Protein AF-A0AAV6G2J2-F1 (afdb_monomer_lite)

Structure (mmCIF, N/CA/C/O backbone):
data_AF-A0AAV6G2J2-F1
#
_entry.id   AF-A0AAV6G2J2-F1
#
loop_
_atom_site.group_PDB
_atom_site.id
_atom_site.type_symbol
_atom_site.label_atom_id
_atom_site.label_alt_id
_atom_site.label_comp_id
_atom_site.label_asym_id
_atom_site.label_entity_id
_atom_site.label_seq_id
_atom_site.pdbx_PDB_ins_code
_atom_site.Cartn_x
_atom_site.Cartn_y
_atom_site.Cartn_z
_atom_site.occupancy
_atom_site.B_iso_or_equiv
_atom_site.auth_seq_id
_atom_site.auth_comp_id
_atom_site.auth_asym_id
_atom_site.auth_atom_id
_atom_site.pdbx_PDB_model_num
ATOM 1 N N . MET A 1 1 ? 18.870 -16.816 -17.692 1.00 31.44 1 MET A N 1
ATOM 2 C CA . MET A 1 1 ? 18.162 -15.528 -17.862 1.00 31.44 1 MET A CA 1
ATOM 3 C C . MET A 1 1 ? 18.149 -14.828 -16.515 1.00 31.44 1 MET A C 1
ATOM 5 O O . MET A 1 1 ? 17.575 -15.369 -15.583 1.00 31.44 1 MET A O 1
ATOM 9 N N . SER A 1 2 ? 18.861 -13.707 -16.387 1.00 28.70 2 SER A N 1
ATOM 10 C CA . SER A 1 2 ? 18.930 -12.935 -15.141 1.00 28.70 2 SER A CA 1
ATOM 11 C C . SER A 1 2 ? 17.656 -12.102 -14.990 1.00 28.70 2 SER A C 1
ATOM 13 O O . SER A 1 2 ? 17.349 -11.270 -15.845 1.00 28.70 2 SER A O 1
ATOM 15 N N . THR A 1 3 ? 16.871 -12.366 -13.950 1.00 34.03 3 THR A N 1
ATOM 16 C CA . THR A 1 3 ? 15.724 -11.535 -13.573 1.00 34.03 3 THR A CA 1
ATOM 17 C C . THR A 1 3 ? 16.235 -10.275 -12.876 1.00 34.03 3 THR A C 1
ATOM 19 O O . THR A 1 3 ? 16.973 -10.372 -11.901 1.00 34.03 3 THR A O 1
ATOM 22 N N . SER A 1 4 ? 15.854 -9.098 -13.378 1.00 36.72 4 SER A N 1
ATOM 23 C CA . SER A 1 4 ? 16.240 -7.797 -12.808 1.00 36.72 4 SER A CA 1
ATOM 24 C C . SER A 1 4 ? 15.842 -7.677 -11.316 1.00 36.72 4 SER A C 1
ATOM 26 O O . SER A 1 4 ? 14.723 -8.079 -10.979 1.00 36.72 4 SER A O 1
ATOM 28 N N . PRO A 1 5 ? 16.705 -7.116 -10.439 1.00 40.06 5 PRO A N 1
ATOM 29 C CA . PRO A 1 5 ? 16.481 -7.013 -8.986 1.00 40.06 5 PRO A CA 1
ATOM 30 C C . PRO A 1 5 ? 15.166 -6.324 -8.580 1.00 40.06 5 PRO A C 1
ATOM 32 O O . PRO A 1 5 ? 14.500 -6.758 -7.632 1.00 40.06 5 PRO A O 1
ATOM 35 N N . SER A 1 6 ? 14.731 -5.321 -9.349 1.00 49.38 6 SER A N 1
ATOM 36 C CA . SER A 1 6 ? 13.449 -4.632 -9.147 1.00 49.38 6 SER A CA 1
ATOM 37 C C . SER A 1 6 ? 12.242 -5.576 -9.260 1.00 49.38 6 SER A C 1
ATOM 39 O O . SER A 1 6 ? 11.289 -5.484 -8.484 1.00 49.38 6 SER A O 1
ATOM 41 N N . LYS A 1 7 ? 12.304 -6.567 -10.163 1.00 52.81 7 LYS A N 1
ATOM 42 C CA . LYS A 1 7 ? 11.209 -7.517 -10.435 1.00 52.81 7 LYS A CA 1
ATOM 43 C C . LYS A 1 7 ? 11.019 -8.525 -9.304 1.00 52.81 7 LYS A C 1
ATOM 45 O O . LYS A 1 7 ? 9.894 -8.930 -9.014 1.00 52.81 7 LYS A O 1
ATOM 50 N N . THR A 1 8 ? 12.107 -8.916 -8.645 1.00 56.38 8 THR A N 1
ATOM 51 C CA . THR A 1 8 ? 12.070 -9.836 -7.503 1.00 56.38 8 THR A CA 1
ATOM 52 C C . THR A 1 8 ? 11.491 -9.163 -6.257 1.00 56.38 8 THR A C 1
ATOM 54 O O . THR A 1 8 ? 10.614 -9.720 -5.596 1.00 56.38 8 THR A O 1
ATOM 57 N N . SER A 1 9 ? 11.875 -7.919 -5.976 1.00 60.22 9 SER A N 1
ATOM 58 C CA . SER A 1 9 ? 11.408 -7.203 -4.785 1.00 60.22 9 SER A CA 1
ATOM 59 C C . SER A 1 9 ? 9.904 -6.877 -4.833 1.00 60.22 9 SER A C 1
ATOM 61 O O . SER A 1 9 ? 9.215 -7.047 -3.824 1.00 60.22 9 SER A O 1
ATOM 63 N N . SER A 1 10 ? 9.347 -6.537 -6.005 1.00 73.38 10 SER A N 1
ATOM 64 C CA . SER A 1 10 ? 7.892 -6.355 -6.180 1.00 73.38 10 SER A CA 1
ATOM 65 C C . SER A 1 10 ? 7.083 -7.637 -5.950 1.00 73.38 10 SER A C 1
ATOM 67 O O . SER A 1 10 ? 5.952 -7.583 -5.466 1.00 73.38 10 SER A O 1
ATOM 69 N N . HIS A 1 11 ? 7.637 -8.812 -6.265 1.00 75.94 11 HIS A N 1
ATOM 70 C CA . HIS A 1 11 ? 6.933 -10.075 -6.045 1.00 75.94 11 HIS A CA 1
ATOM 71 C C . HIS A 1 11 ? 6.847 -10.427 -4.551 1.00 75.94 11 HIS A C 1
ATOM 73 O O . HIS A 1 11 ? 5.785 -10.832 -4.074 1.00 75.94 11 HIS A O 1
ATOM 79 N N . HIS A 1 12 ? 7.920 -10.191 -3.785 1.00 81.19 12 HIS A N 1
ATOM 80 C CA . HIS A 1 12 ? 7.898 -10.370 -2.331 1.00 81.19 12 HIS A CA 1
ATOM 81 C C . HIS A 1 12 ? 6.911 -9.410 -1.648 1.00 81.19 12 HIS A C 1
ATOM 83 O O . HIS A 1 12 ? 6.123 -9.848 -0.805 1.00 81.19 12 HIS A O 1
ATOM 89 N N . TYR A 1 13 ? 6.880 -8.141 -2.079 1.00 87.88 13 TYR A N 1
ATOM 90 C CA . TYR A 1 13 ? 5.863 -7.175 -1.657 1.00 87.88 13 TYR A CA 1
ATOM 91 C C . TYR A 1 13 ? 4.447 -7.737 -1.830 1.00 87.88 13 TYR A C 1
ATOM 93 O O . TYR A 1 13 ? 3.670 -7.791 -0.875 1.00 87.88 13 TYR A O 1
ATOM 101 N N . LEU A 1 14 ? 4.123 -8.216 -3.037 1.00 88.00 14 LEU A N 1
ATOM 102 C CA . LEU A 1 14 ? 2.785 -8.710 -3.351 1.00 88.00 14 LEU A CA 1
ATOM 103 C C . LEU A 1 14 ? 2.376 -9.873 -2.457 1.00 88.00 14 LEU A C 1
ATOM 105 O O . LEU A 1 14 ? 1.264 -9.865 -1.940 1.00 88.00 14 LEU A O 1
ATOM 109 N N . VAL A 1 15 ? 3.252 -10.855 -2.244 1.00 88.25 15 VAL A N 1
ATOM 110 C CA . VAL A 1 15 ? 2.919 -12.015 -1.406 1.00 88.25 15 VAL A CA 1
ATOM 111 C C . VAL A 1 15 ? 2.602 -11.593 0.024 1.00 88.25 15 VAL A C 1
ATOM 113 O O . VAL A 1 15 ? 1.561 -11.980 0.556 1.00 88.25 15 VAL A O 1
ATOM 116 N N . LYS A 1 16 ? 3.441 -10.745 0.621 1.00 91.88 16 LYS A N 1
ATOM 117 C CA . LYS A 1 16 ? 3.263 -10.304 2.009 1.00 91.88 16 LYS A CA 1
ATOM 118 C C . LYS A 1 16 ? 2.040 -9.409 2.184 1.00 91.88 16 LYS A C 1
ATOM 120 O O . LYS A 1 16 ? 1.250 -9.611 3.106 1.00 91.88 16 LYS A O 1
ATOM 125 N N . VAL A 1 17 ? 1.802 -8.481 1.259 1.00 94.38 17 VAL A N 1
ATOM 126 C CA . VAL A 1 17 ? 0.597 -7.639 1.285 1.00 94.38 17 VAL A CA 1
ATOM 127 C C . VAL A 1 17 ? -0.672 -8.464 1.044 1.00 94.38 17 VAL A C 1
ATOM 129 O O . VAL A 1 17 ? -1.683 -8.218 1.701 1.00 94.38 17 VAL A O 1
ATOM 132 N N . ILE A 1 18 ? -0.637 -9.495 0.191 1.00 94.56 18 ILE A N 1
ATOM 133 C CA . ILE A 1 18 ? -1.759 -10.435 0.009 1.00 94.56 18 ILE A CA 1
ATOM 134 C C . ILE A 1 18 ? -2.067 -11.194 1.302 1.00 94.56 18 ILE A C 1
ATOM 136 O O . ILE A 1 18 ? -3.240 -11.371 1.629 1.00 94.56 18 ILE A O 1
ATOM 140 N N . GLU A 1 19 ? -1.052 -11.639 2.047 1.00 95.25 19 GLU A N 1
ATOM 141 C CA . GLU A 1 19 ? -1.241 -12.303 3.344 1.00 95.25 19 GLU A CA 1
ATOM 142 C C . GLU A 1 19 ? -1.933 -11.380 4.357 1.00 95.25 19 GLU A C 1
ATOM 144 O O . GLU A 1 19 ? -2.904 -11.790 5.002 1.00 95.25 19 GLU A O 1
ATOM 149 N N . MET A 1 20 ? -1.494 -10.122 4.444 1.00 97.75 20 MET A N 1
ATOM 150 C CA . MET A 1 20 ? -2.107 -9.110 5.309 1.00 97.75 20 MET A CA 1
ATOM 151 C C . MET A 1 20 ? -3.545 -8.789 4.888 1.00 97.75 20 MET A C 1
ATOM 153 O O . MET A 1 20 ? -4.457 -8.799 5.715 1.00 97.75 20 MET A O 1
ATOM 157 N N . LEU A 1 21 ? -3.786 -8.599 3.588 1.00 97.44 21 LEU A N 1
ATOM 158 C CA . LEU A 1 21 ? -5.125 -8.379 3.039 1.00 97.44 21 LEU A CA 1
ATOM 159 C C . LEU A 1 21 ? -6.050 -9.574 3.278 1.00 97.44 21 LEU A C 1
ATOM 161 O O . LEU A 1 21 ? -7.222 -9.383 3.592 1.00 97.44 21 LEU A O 1
ATOM 165 N N . ARG A 1 22 ? -5.539 -10.808 3.195 1.00 97.75 22 ARG A N 1
ATOM 166 C CA . ARG A 1 22 ? -6.299 -12.015 3.545 1.00 97.75 22 ARG A CA 1
ATOM 167 C C . ARG A 1 22 ? -6.729 -11.973 5.009 1.00 97.75 22 ARG A C 1
ATOM 169 O O . ARG A 1 22 ? -7.908 -12.198 5.288 1.00 97.75 22 ARG A O 1
ATOM 176 N N . LYS A 1 23 ? -5.805 -11.654 5.925 1.00 97.88 23 LYS A N 1
ATOM 177 C CA . LYS A 1 23 ? -6.097 -11.512 7.362 1.00 97.88 23 LYS A CA 1
ATOM 178 C C . LYS A 1 23 ? -7.180 -10.455 7.586 1.00 97.88 23 LYS A C 1
ATOM 180 O O . LYS A 1 23 ? -8.219 -10.788 8.145 1.00 97.88 23 LYS A O 1
ATOM 185 N N . LEU A 1 24 ? -6.994 -9.246 7.054 1.00 97.19 24 LEU A N 1
ATOM 186 C CA . LEU A 1 24 ? -7.945 -8.136 7.190 1.00 97.19 24 LEU A CA 1
ATOM 187 C C . LEU A 1 24 ? -9.316 -8.450 6.584 1.00 97.19 24 LEU A C 1
ATOM 189 O O . LEU A 1 24 ? -10.331 -8.225 7.233 1.00 97.19 24 LEU A O 1
ATOM 193 N N . SER A 1 25 ? -9.362 -9.040 5.387 1.00 96.69 25 SER A N 1
ATOM 194 C CA . SER A 1 25 ? -10.622 -9.448 4.746 1.00 96.69 25 SER A CA 1
ATOM 195 C C . SER A 1 25 ? -11.393 -10.496 5.555 1.00 96.69 25 SER A C 1
ATOM 197 O O . SER A 1 25 ? -12.613 -10.602 5.439 1.00 96.69 25 SER A O 1
ATOM 199 N N . SER A 1 26 ? -10.690 -11.266 6.391 1.00 96.81 26 SER A N 1
ATOM 200 C CA . SER A 1 26 ? -11.292 -12.276 7.256 1.00 96.81 26 SER A CA 1
ATOM 201 C C . SER A 1 26 ? -11.716 -11.690 8.602 1.00 96.81 26 SER A C 1
ATOM 203 O O . SER A 1 26 ? -12.795 -12.036 9.081 1.00 96.81 26 SER A O 1
ATOM 205 N N . SER A 1 27 ? -10.902 -10.815 9.202 1.00 96.81 27 SER A N 1
ATOM 206 C CA . SER A 1 27 ? -11.094 -10.314 10.569 1.00 96.81 27 SER A CA 1
ATOM 207 C C . SER A 1 27 ? -11.936 -9.041 10.666 1.00 96.81 27 SER A C 1
ATOM 209 O O . SER A 1 27 ? -12.680 -8.888 11.629 1.00 96.81 27 SER A O 1
ATOM 211 N N . VAL A 1 28 ? -11.842 -8.125 9.699 1.00 96.69 28 VAL A N 1
ATOM 212 C CA . VAL A 1 28 ? -12.646 -6.893 9.682 1.00 96.69 28 VAL A CA 1
ATOM 213 C C . VAL A 1 28 ? -14.035 -7.257 9.188 1.00 96.69 28 VAL A C 1
ATOM 215 O O . VAL A 1 28 ? -14.177 -7.598 8.018 1.00 96.69 28 VAL A O 1
ATOM 218 N N . LYS A 1 29 ? -15.040 -7.236 10.067 1.00 95.12 29 LYS A N 1
ATOM 219 C CA . LYS A 1 29 ? -16.447 -7.508 9.716 1.00 95.12 29 LYS A CA 1
ATOM 220 C C . LYS A 1 29 ? -17.275 -6.239 9.600 1.00 95.12 29 LYS A C 1
ATOM 222 O O . LYS A 1 29 ? -18.086 -6.130 8.693 1.00 95.12 29 LYS A O 1
ATOM 227 N N . GLU A 1 30 ? -16.993 -5.280 10.472 1.00 92.44 30 GLU A N 1
ATOM 228 C CA . GLU A 1 30 ? -17.626 -3.972 10.489 1.00 92.44 30 GLU A CA 1
ATOM 229 C C . GLU A 1 30 ? -16.565 -2.863 10.457 1.00 92.44 30 GLU A C 1
ATOM 231 O O . GLU A 1 30 ? -15.453 -3.062 10.962 1.00 92.44 30 GLU A O 1
ATOM 236 N N . PRO A 1 31 ? -16.896 -1.693 9.892 1.00 94.88 31 PRO A N 1
ATOM 237 C CA . PRO A 1 31 ? -18.115 -1.417 9.131 1.00 94.88 31 PRO A CA 1
ATOM 238 C C . PRO A 1 31 ? -18.129 -2.157 7.776 1.00 94.88 31 PRO A C 1
ATOM 240 O O . PRO A 1 31 ? -17.076 -2.434 7.195 1.00 94.88 31 PRO A O 1
ATOM 243 N N . ALA A 1 32 ? -19.320 -2.515 7.286 1.00 95.31 32 ALA A N 1
ATOM 244 C CA . ALA A 1 32 ? -19.495 -3.364 6.097 1.00 95.31 32 ALA A CA 1
ATOM 245 C C . ALA A 1 32 ? -18.745 -2.883 4.834 1.00 95.31 32 ALA A C 1
ATOM 247 O O . ALA A 1 32 ? -18.245 -3.694 4.054 1.00 95.31 32 ALA A O 1
ATOM 248 N N . ASP A 1 33 ? -18.619 -1.573 4.633 1.00 94.88 33 ASP A N 1
ATOM 249 C CA . ASP A 1 33 ? -17.862 -0.987 3.522 1.00 94.88 33 ASP A CA 1
ATOM 250 C C . ASP A 1 33 ? -16.347 -1.213 3.651 1.00 94.88 33 ASP A C 1
ATOM 252 O O . ASP A 1 33 ? -15.688 -1.513 2.654 1.00 94.88 33 ASP A O 1
ATOM 256 N N . LEU A 1 34 ? -15.793 -1.157 4.867 1.00 95.38 34 LEU A N 1
ATOM 257 C CA . LEU A 1 34 ? -14.403 -1.537 5.128 1.00 95.38 34 LEU A CA 1
ATOM 258 C C . LEU A 1 34 ? -14.175 -3.033 4.902 1.00 95.38 34 LEU A C 1
ATOM 260 O O . LEU A 1 34 ? -13.171 -3.415 4.295 1.00 95.38 34 LEU A O 1
ATOM 264 N N . HIS A 1 35 ? -15.118 -3.881 5.319 1.00 95.75 35 HIS A N 1
ATOM 265 C CA . HIS A 1 35 ? -15.062 -5.313 5.026 1.00 95.75 35 HIS A CA 1
ATOM 266 C C . HIS A 1 35 ? -15.016 -5.578 3.511 1.00 95.75 35 HIS A C 1
ATOM 268 O O . HIS A 1 35 ? -14.105 -6.252 3.015 1.00 95.75 35 HIS A O 1
ATOM 274 N N . GLN A 1 36 ? -15.949 -4.982 2.762 1.00 95.38 36 GLN A N 1
ATOM 275 C CA . GLN A 1 36 ? -16.013 -5.086 1.302 1.00 95.38 36 GLN A CA 1
ATOM 276 C C . GLN A 1 36 ? -14.749 -4.543 0.629 1.00 95.38 36 GLN A C 1
ATOM 278 O O . GLN A 1 36 ? -14.239 -5.151 -0.318 1.00 95.38 36 GLN A O 1
ATOM 283 N N . PHE A 1 37 ? -14.206 -3.431 1.130 1.00 94.88 37 PHE A N 1
ATOM 284 C CA . PHE A 1 37 ? -12.961 -2.864 0.630 1.00 94.88 37 PHE A CA 1
ATOM 285 C C . PHE A 1 37 ? -11.802 -3.863 0.756 1.00 94.88 37 PHE A C 1
ATOM 287 O O . PHE A 1 37 ? -11.122 -4.133 -0.239 1.00 94.88 37 PHE A O 1
ATOM 294 N N . PHE A 1 38 ? -11.597 -4.473 1.930 1.00 96.44 38 PHE A N 1
ATOM 295 C CA . PHE A 1 38 ? -10.504 -5.434 2.123 1.00 96.44 38 PHE A CA 1
ATOM 296 C C . PHE A 1 38 ? -10.693 -6.726 1.332 1.00 96.44 38 PHE A C 1
ATOM 298 O O . PHE A 1 38 ? -9.719 -7.227 0.768 1.00 96.44 38 PHE A O 1
ATOM 305 N N . GLN A 1 39 ? -11.920 -7.239 1.212 1.00 96.25 39 GLN A N 1
ATOM 306 C CA . GLN A 1 39 ? -12.208 -8.368 0.319 1.00 96.25 39 GLN A CA 1
ATOM 307 C C . GLN A 1 39 ? -11.872 -8.034 -1.139 1.00 96.25 39 GLN A C 1
ATOM 309 O O . GLN A 1 39 ? -11.207 -8.814 -1.830 1.00 96.25 39 GLN A O 1
ATOM 314 N N . GLY A 1 40 ? -12.283 -6.849 -1.598 1.00 94.06 40 GLY A N 1
ATOM 315 C CA . GLY A 1 40 ? -11.998 -6.357 -2.940 1.00 94.06 40 GLY A CA 1
ATOM 316 C C . GLY A 1 40 ? -10.499 -6.218 -3.202 1.00 94.06 40 GLY A C 1
ATOM 317 O O . GLY A 1 40 ? -10.011 -6.690 -4.232 1.00 94.06 40 GLY A O 1
ATOM 318 N N . ARG A 1 41 ? -9.743 -5.627 -2.266 1.00 93.69 41 ARG A N 1
ATOM 319 C CA . ARG A 1 41 ? -8.282 -5.508 -2.384 1.00 93.69 41 ARG A CA 1
ATOM 320 C C . ARG A 1 41 ? -7.601 -6.871 -2.335 1.00 93.69 41 ARG A C 1
ATOM 322 O O . ARG A 1 41 ? -6.781 -7.133 -3.207 1.00 93.69 41 ARG A O 1
ATOM 329 N N . TYR A 1 42 ? -7.974 -7.769 -1.424 1.00 95.75 42 TYR A N 1
ATOM 330 C CA . TYR A 1 42 ? -7.424 -9.129 -1.390 1.00 95.75 42 TYR A CA 1
ATOM 331 C C . TYR A 1 42 ? -7.578 -9.840 -2.745 1.00 95.75 42 TYR A C 1
ATOM 333 O O . TYR A 1 42 ? -6.593 -10.327 -3.306 1.00 95.75 42 TYR A O 1
ATOM 341 N N . LYS A 1 43 ? -8.788 -9.821 -3.323 1.00 94.81 43 LYS A N 1
ATOM 342 C CA . LYS A 1 43 ? -9.054 -10.400 -4.649 1.00 94.81 43 LYS A CA 1
ATOM 343 C C . LYS A 1 43 ? -8.237 -9.716 -5.748 1.00 94.81 43 LYS A C 1
ATOM 345 O O . LYS A 1 43 ? -7.637 -10.398 -6.573 1.00 94.81 43 LYS A O 1
ATOM 350 N N . SER A 1 44 ? -8.181 -8.383 -5.742 1.00 90.81 44 SER A N 1
ATOM 351 C CA . SER A 1 44 ? -7.432 -7.601 -6.733 1.00 90.81 44 SER A CA 1
ATOM 352 C C . SER A 1 44 ? -5.940 -7.935 -6.727 1.00 90.81 44 SER A C 1
ATOM 354 O O . SER A 1 44 ? -5.372 -8.170 -7.789 1.00 90.81 44 SER A O 1
ATOM 356 N N . TYR A 1 45 ? -5.305 -7.983 -5.552 1.00 91.44 45 TYR A N 1
ATOM 357 C CA . TYR A 1 45 ? -3.879 -8.304 -5.454 1.00 91.44 45 TYR A CA 1
ATOM 358 C C . TYR A 1 45 ? -3.597 -9.758 -5.818 1.00 91.44 45 TYR A C 1
ATOM 360 O O . TYR A 1 45 ? -2.607 -10.028 -6.491 1.00 91.44 45 TYR A O 1
ATOM 368 N N . LYS A 1 46 ? -4.467 -10.694 -5.415 1.00 91.50 46 LYS A N 1
ATOM 369 C CA . LYS A 1 46 ? -4.331 -12.103 -5.796 1.00 91.50 46 LYS A CA 1
ATOM 370 C C . LYS A 1 46 ? -4.359 -12.264 -7.319 1.00 91.50 46 LYS A C 1
ATOM 372 O O . LYS A 1 46 ? -3.444 -12.861 -7.872 1.00 91.50 46 LYS A O 1
ATOM 377 N N . ASN A 1 47 ? -5.342 -11.655 -7.985 1.00 89.50 47 ASN A N 1
ATOM 378 C CA . ASN A 1 47 ? -5.442 -11.678 -9.445 1.00 89.50 47 ASN A CA 1
ATOM 379 C C . ASN A 1 47 ? -4.209 -11.052 -10.112 1.00 89.50 47 ASN A C 1
ATOM 381 O O . ASN A 1 47 ? -3.696 -11.596 -11.084 1.00 89.50 47 ASN A O 1
ATOM 385 N N . PHE A 1 48 ? -3.716 -9.929 -9.579 1.00 85.56 48 PHE A N 1
ATOM 386 C CA . PHE A 1 48 ? -2.520 -9.274 -10.107 1.00 85.56 48 PHE A CA 1
ATOM 387 C C . PHE A 1 48 ? -1.262 -10.136 -9.946 1.00 85.56 48 PHE A C 1
ATOM 389 O O . PHE A 1 48 ? -0.486 -10.278 -10.886 1.00 85.56 48 PHE A O 1
ATOM 396 N N . ARG A 1 49 ? -1.082 -10.784 -8.790 1.00 86.25 49 ARG A N 1
ATOM 397 C CA . ARG A 1 49 ? 0.004 -11.750 -8.580 1.00 86.25 49 ARG A CA 1
ATOM 398 C C . ARG A 1 49 ? -0.082 -12.904 -9.578 1.00 86.25 49 ARG A C 1
ATOM 400 O O . ARG A 1 49 ? 0.936 -13.251 -10.164 1.00 86.25 49 ARG A O 1
ATOM 407 N N . ASP A 1 50 ? -1.263 -13.487 -9.762 1.00 84.88 50 ASP A N 1
ATOM 408 C CA . ASP A 1 50 ? -1.454 -14.630 -10.663 1.00 84.88 50 ASP A CA 1
ATOM 409 C C . ASP A 1 50 ? -1.176 -14.232 -12.128 1.00 84.88 50 ASP A C 1
ATOM 411 O O . ASP A 1 50 ? -0.524 -14.980 -12.857 1.00 84.88 50 ASP A O 1
ATOM 415 N N . TYR A 1 51 ? -1.565 -13.014 -12.529 1.00 83.25 51 TYR A N 1
ATOM 416 C CA . TYR A 1 51 ? -1.191 -12.421 -13.817 1.00 83.25 51 TYR A CA 1
ATOM 417 C C . TYR A 1 51 ? 0.330 -12.293 -13.982 1.00 83.25 51 TYR A C 1
ATOM 419 O O . TYR A 1 51 ? 0.870 -12.739 -14.992 1.00 83.25 51 TYR A O 1
ATOM 427 N N . LEU A 1 52 ? 1.036 -11.740 -12.988 1.00 79.25 52 LEU A N 1
ATOM 428 C CA . LEU A 1 52 ? 2.494 -11.583 -13.048 1.00 79.25 52 LEU A CA 1
ATOM 429 C C . LEU A 1 52 ? 3.223 -12.931 -13.086 1.00 79.25 52 LEU A C 1
ATOM 431 O O . LEU A 1 52 ? 4.168 -13.091 -13.853 1.00 79.25 52 LEU A O 1
ATOM 435 N N . LEU A 1 53 ? 2.790 -13.909 -12.287 1.00 78.62 53 LEU A N 1
ATOM 436 C CA . LEU A 1 53 ? 3.377 -15.253 -12.296 1.00 78.62 53 LEU A CA 1
ATOM 437 C C . LEU A 1 53 ? 3.261 -15.903 -13.678 1.00 78.62 53 LEU A C 1
ATOM 439 O O . LEU A 1 53 ? 4.234 -16.481 -14.157 1.00 78.62 53 LEU A O 1
ATOM 443 N N . ASN A 1 54 ? 2.099 -15.763 -14.323 1.00 79.06 54 ASN A N 1
ATOM 444 C CA . ASN A 1 54 ? 1.867 -16.269 -15.673 1.00 79.06 54 ASN A CA 1
ATOM 445 C C . ASN A 1 54 ? 2.730 -15.523 -16.703 1.00 79.06 54 ASN A C 1
ATOM 447 O O . ASN A 1 54 ? 3.502 -16.146 -17.425 1.00 79.06 54 ASN A O 1
ATOM 451 N N . MET A 1 55 ? 2.682 -14.187 -16.697 1.00 76.56 55 MET A N 1
ATOM 452 C CA . MET A 1 55 ? 3.438 -13.345 -17.630 1.00 76.56 55 MET A CA 1
ATOM 453 C C . MET A 1 55 ? 4.951 -13.601 -17.575 1.00 76.56 55 MET A C 1
ATOM 455 O O . MET A 1 55 ? 5.620 -13.554 -18.606 1.00 76.56 55 MET A O 1
ATOM 459 N N . TYR A 1 56 ? 5.497 -13.868 -16.387 1.00 72.06 56 TYR A N 1
ATOM 460 C CA . TYR A 1 56 ? 6.935 -14.054 -16.185 1.00 72.06 56 TYR A CA 1
ATOM 461 C C . TYR A 1 56 ? 7.361 -15.517 -16.000 1.00 72.06 56 TYR A C 1
ATOM 463 O O . TYR A 1 56 ? 8.526 -15.763 -15.691 1.00 72.06 56 TYR A O 1
ATOM 471 N N . PHE A 1 57 ? 6.451 -16.481 -16.187 1.00 71.31 57 PHE A N 1
ATOM 472 C CA . PHE A 1 57 ? 6.703 -17.920 -16.007 1.00 71.31 57 PHE A CA 1
ATOM 473 C C . PHE A 1 57 ? 7.380 -18.269 -14.666 1.00 71.31 57 PHE A C 1
ATOM 475 O O . PHE A 1 57 ? 8.190 -19.196 -14.573 1.00 71.31 57 PHE A O 1
ATOM 482 N N . LEU A 1 58 ? 7.072 -17.510 -13.612 1.00 69.00 58 LEU A N 1
ATOM 483 C CA . LEU A 1 58 ? 7.667 -17.698 -12.292 1.00 69.00 58 LEU A CA 1
ATOM 484 C C . LEU A 1 58 ? 6.933 -18.819 -11.547 1.00 69.00 58 LEU A C 1
ATOM 486 O O . LEU A 1 58 ? 5.706 -18.842 -11.491 1.00 69.00 58 LEU A O 1
ATOM 490 N N . LYS A 1 59 ? 7.688 -19.744 -10.938 1.00 66.50 59 LYS A N 1
ATOM 491 C CA . LYS A 1 59 ? 7.126 -20.865 -10.159 1.00 66.50 59 LYS A CA 1
ATOM 492 C C . LYS A 1 59 ? 6.766 -20.489 -8.713 1.00 66.50 59 LYS A C 1
ATOM 494 O O . LYS A 1 59 ? 6.005 -21.216 -8.082 1.00 66.50 59 LYS A O 1
ATOM 499 N N . GLY A 1 60 ? 7.296 -19.383 -8.181 1.00 65.25 60 GLY A N 1
ATOM 500 C CA . GLY A 1 60 ? 7.038 -18.938 -6.808 1.00 65.25 60 GLY A CA 1
ATOM 501 C C . GLY A 1 60 ? 8.050 -17.923 -6.261 1.00 65.25 60 GLY A C 1
ATOM 502 O O . GLY A 1 60 ? 8.879 -17.393 -6.993 1.00 65.25 60 GLY A O 1
ATOM 503 N N . VAL A 1 61 ? 7.952 -17.665 -4.951 1.00 61.88 61 VAL A N 1
ATOM 504 C CA . VAL A 1 61 ? 8.659 -16.608 -4.186 1.00 61.88 61 VAL A CA 1
ATOM 505 C C . VAL A 1 61 ? 9.941 -17.078 -3.484 1.00 61.88 61 VAL A C 1
ATOM 507 O O . VAL A 1 61 ? 10.629 -16.252 -2.889 1.00 61.88 61 VAL A O 1
ATOM 510 N N . SER A 1 62 ? 10.229 -18.385 -3.471 1.00 58.81 62 SER A N 1
ATOM 511 C CA . SER A 1 62 ? 11.118 -19.017 -2.476 1.00 58.81 62 SER A CA 1
ATOM 512 C C . SER A 1 62 ? 12.566 -18.526 -2.482 1.00 58.81 62 SER A C 1
ATOM 514 O O . SER A 1 62 ? 13.237 -18.649 -1.462 1.00 58.81 62 SER A O 1
ATOM 516 N N . ASP A 1 63 ? 13.022 -17.908 -3.572 1.00 59.47 63 ASP A N 1
ATOM 517 C CA . ASP A 1 63 ? 14.431 -17.532 -3.741 1.00 59.47 63 ASP A CA 1
ATOM 518 C C . ASP A 1 63 ? 14.671 -16.014 -3.622 1.00 59.47 63 ASP A C 1
ATOM 520 O O . ASP A 1 63 ? 15.768 -15.521 -3.892 1.00 59.47 63 ASP A O 1
ATOM 524 N N . ILE A 1 64 ? 13.656 -15.241 -3.214 1.00 66.31 64 ILE A N 1
ATOM 525 C CA . ILE A 1 64 ? 13.731 -13.776 -3.194 1.00 66.31 64 ILE A CA 1
ATOM 526 C C . ILE A 1 64 ? 14.226 -13.271 -1.839 1.00 66.31 64 ILE A C 1
ATOM 528 O O . ILE A 1 64 ? 13.511 -13.301 -0.837 1.00 66.31 64 ILE A O 1
ATOM 532 N N . LYS A 1 65 ? 15.440 -12.713 -1.818 1.00 75.25 65 LYS A N 1
ATOM 533 C CA . LYS A 1 65 ? 15.961 -11.983 -0.656 1.00 75.25 65 LYS A CA 1
ATOM 534 C C . LYS A 1 65 ? 15.464 -10.529 -0.697 1.00 75.25 65 LYS A C 1
ATOM 536 O O . LYS A 1 65 ? 15.848 -9.807 -1.614 1.00 75.25 65 LYS A O 1
ATOM 541 N N . PRO A 1 66 ? 14.636 -10.063 0.260 1.00 81.25 66 PRO A N 1
ATOM 542 C CA . PRO A 1 66 ? 14.225 -8.659 0.300 1.00 81.25 66 PRO A CA 1
ATOM 543 C C . PRO A 1 66 ? 15.420 -7.728 0.504 1.00 81.25 66 PRO A C 1
ATOM 545 O O . PRO A 1 66 ? 16.305 -8.023 1.311 1.00 81.25 66 PRO A O 1
ATOM 548 N N . THR A 1 67 ? 15.386 -6.554 -0.123 1.00 88.25 67 THR A N 1
ATOM 549 C CA . THR A 1 67 ? 16.279 -5.441 0.227 1.00 88.25 67 THR A CA 1
ATOM 550 C C . THR A 1 67 ? 15.956 -4.904 1.633 1.00 88.25 67 THR A C 1
ATOM 552 O O . THR A 1 67 ? 14.853 -5.136 2.145 1.00 88.25 67 THR A O 1
ATOM 555 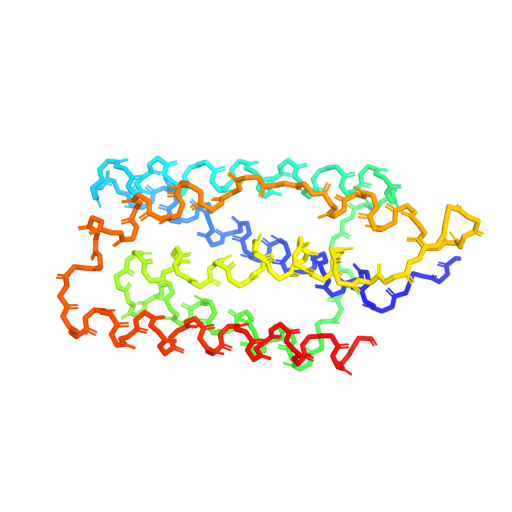N N . PRO A 1 68 ? 16.884 -4.185 2.297 1.00 91.69 68 PRO A N 1
ATOM 556 C CA . PRO A 1 68 ? 16.580 -3.483 3.546 1.00 91.69 68 PRO A CA 1
ATOM 557 C C . PRO A 1 68 ? 15.362 -2.553 3.435 1.00 91.69 68 PRO A C 1
ATOM 559 O O . PRO A 1 68 ? 14.507 -2.584 4.318 1.00 91.69 68 PRO A O 1
ATOM 562 N N . ALA A 1 69 ? 15.235 -1.811 2.327 1.00 93.12 69 ALA A N 1
ATOM 563 C CA . ALA A 1 69 ? 14.089 -0.940 2.067 1.00 93.12 69 ALA A CA 1
ATOM 564 C C . ALA A 1 69 ? 12.773 -1.731 1.993 1.00 93.12 69 ALA A C 1
ATOM 566 O O . ALA A 1 69 ? 11.808 -1.383 2.666 1.00 93.12 69 ALA A O 1
ATOM 567 N N . MET A 1 70 ? 12.750 -2.862 1.274 1.00 91.50 70 MET A N 1
ATOM 568 C CA . MET A 1 70 ? 11.565 -3.725 1.206 1.00 91.50 70 MET A CA 1
ATOM 569 C C . MET A 1 70 ? 11.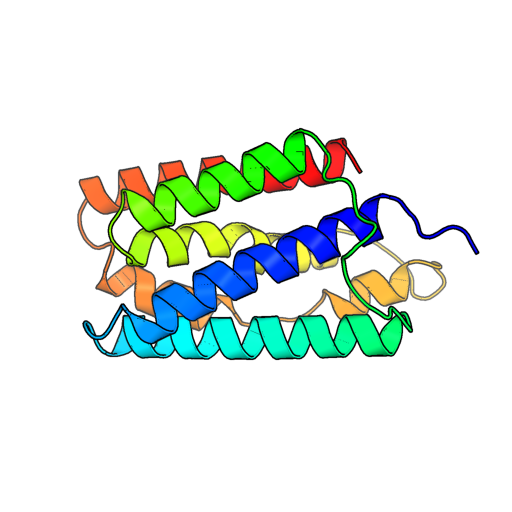192 -4.311 2.577 1.00 91.50 70 MET A C 1
ATOM 571 O O . MET A 1 70 ? 10.014 -4.374 2.922 1.00 91.50 70 MET A O 1
ATOM 575 N N . ARG A 1 71 ? 12.178 -4.710 3.397 1.00 92.69 71 ARG A N 1
ATOM 576 C CA . ARG A 1 71 ? 11.907 -5.177 4.770 1.00 92.69 71 ARG A CA 1
ATOM 577 C C . ARG A 1 71 ? 11.269 -4.084 5.621 1.00 92.69 71 ARG A C 1
ATOM 579 O O . ARG A 1 71 ? 10.283 -4.360 6.298 1.00 92.69 71 ARG A O 1
ATOM 586 N N . LYS A 1 72 ? 11.802 -2.860 5.566 1.00 95.19 72 LYS A N 1
ATOM 587 C CA . LYS A 1 72 ? 11.231 -1.712 6.279 1.00 95.19 72 LYS A CA 1
ATOM 588 C C . LYS A 1 72 ? 9.805 -1.429 5.802 1.00 95.19 72 LYS A C 1
ATOM 590 O O . LYS A 1 72 ? 8.907 -1.310 6.626 1.00 95.19 72 LYS A O 1
ATOM 595 N N . TYR A 1 73 ? 9.588 -1.405 4.489 1.00 95.75 73 TYR A N 1
ATOM 596 C CA . TYR A 1 73 ? 8.275 -1.148 3.904 1.00 95.75 73 TYR A CA 1
ATOM 597 C C . TYR A 1 73 ? 7.220 -2.153 4.397 1.00 95.75 73 TYR A C 1
ATOM 599 O O . TYR A 1 73 ? 6.134 -1.775 4.841 1.00 95.75 73 TYR A O 1
ATOM 607 N N . LEU A 1 74 ? 7.553 -3.446 4.389 1.00 95.06 74 LEU A N 1
ATOM 608 C CA . LEU A 1 74 ? 6.664 -4.497 4.887 1.00 95.06 74 LEU A CA 1
ATOM 609 C C . LEU A 1 74 ? 6.451 -4.419 6.405 1.00 95.06 74 LEU A C 1
ATOM 611 O O . LEU A 1 74 ? 5.318 -4.561 6.861 1.00 95.06 74 LEU A O 1
ATOM 615 N N . SER A 1 75 ? 7.502 -4.121 7.173 1.00 96.75 75 SER A N 1
ATOM 616 C CA . SER A 1 75 ? 7.405 -3.901 8.622 1.00 96.75 75 SER A CA 1
ATOM 617 C C . SER A 1 75 ? 6.472 -2.735 8.966 1.00 96.75 75 SER A C 1
ATOM 619 O O . SER A 1 75 ? 5.712 -2.810 9.935 1.00 96.75 75 SER A O 1
ATOM 621 N N . ASP A 1 76 ? 6.483 -1.664 8.170 1.00 97.81 76 ASP A N 1
ATOM 622 C CA . ASP A 1 76 ? 5.589 -0.521 8.357 1.00 97.81 76 ASP A CA 1
ATOM 623 C C . ASP A 1 76 ? 4.122 -0.906 8.083 1.00 97.81 76 ASP A C 1
ATOM 625 O O . ASP A 1 76 ? 3.237 -0.541 8.861 1.00 97.81 76 ASP A O 1
ATOM 629 N N . TYR A 1 77 ? 3.846 -1.714 7.048 1.00 97.75 77 TYR A N 1
ATOM 630 C CA . TYR A 1 77 ? 2.504 -2.281 6.830 1.00 97.75 77 TYR A CA 1
ATOM 631 C C . TYR A 1 77 ? 2.037 -3.149 8.000 1.00 97.75 77 TYR A C 1
ATOM 633 O O . TYR A 1 77 ? 0.900 -3.001 8.453 1.00 97.75 77 TYR A O 1
ATOM 641 N N . GLU A 1 78 ? 2.892 -4.048 8.488 1.00 97.50 78 GLU A N 1
ATOM 642 C CA . GLU A 1 78 ? 2.569 -4.934 9.608 1.00 97.50 78 GLU A CA 1
ATOM 643 C C . GLU A 1 78 ? 2.297 -4.137 10.886 1.00 97.50 78 GLU A C 1
ATOM 645 O O . GLU A 1 78 ? 1.322 -4.402 11.592 1.00 97.50 78 GLU A O 1
ATOM 650 N N . THR A 1 79 ? 3.109 -3.112 11.149 1.00 98.12 79 THR A N 1
ATOM 651 C CA . THR A 1 79 ? 2.927 -2.211 12.291 1.00 98.12 79 THR A CA 1
ATOM 652 C C . THR A 1 79 ? 1.579 -1.504 12.211 1.00 98.12 79 THR A C 1
ATOM 654 O O . THR A 1 79 ? 0.825 -1.523 13.184 1.00 98.12 79 THR A O 1
ATOM 657 N N . ILE A 1 80 ? 1.220 -0.939 11.053 1.00 98.31 80 ILE A N 1
ATOM 658 C CA . ILE A 1 80 ? -0.093 -0.306 10.852 1.00 98.31 80 ILE A CA 1
ATOM 659 C C . ILE A 1 80 ? -1.219 -1.320 11.070 1.00 98.31 80 ILE A C 1
ATOM 661 O O . ILE A 1 80 ? -2.147 -1.040 11.823 1.00 98.31 80 ILE A O 1
ATOM 665 N N . MET A 1 81 ? -1.131 -2.503 10.454 1.00 97.69 81 MET A N 1
ATOM 666 C CA . MET A 1 81 ? -2.159 -3.544 10.563 1.00 97.69 81 MET A CA 1
ATOM 667 C C . MET A 1 81 ? -2.418 -3.964 12.015 1.00 97.69 81 MET A C 1
ATOM 669 O O . MET A 1 81 ? -3.558 -4.254 12.370 1.00 97.69 81 MET A O 1
ATOM 673 N N . ASN A 1 82 ? -1.367 -4.045 12.833 1.00 97.25 82 ASN A N 1
ATOM 674 C CA . ASN A 1 82 ? -1.455 -4.582 14.189 1.00 97.25 82 ASN A CA 1
ATOM 675 C C . ASN A 1 82 ? -1.724 -3.514 15.261 1.00 97.25 82 ASN A C 1
ATOM 677 O O . ASN A 1 82 ? -2.185 -3.864 16.343 1.00 97.25 82 ASN A O 1
ATOM 681 N N . THR A 1 83 ? -1.424 -2.238 14.995 1.00 97.44 83 THR A N 1
ATOM 682 C CA . THR A 1 83 ? -1.471 -1.173 16.021 1.00 97.44 83 THR A CA 1
ATOM 683 C C . THR A 1 83 ? -2.484 -0.065 15.741 1.00 97.44 83 THR A C 1
ATOM 685 O O . THR A 1 83 ? -2.698 0.788 16.602 1.00 97.44 83 THR A O 1
ATOM 688 N N . LYS A 1 84 ? -3.102 -0.036 14.554 1.00 97.06 84 LYS A N 1
ATOM 689 C CA . LYS A 1 84 ? -4.007 1.041 14.122 1.00 97.06 84 LYS A CA 1
ATOM 690 C C . LYS A 1 84 ? -5.376 0.495 13.715 1.00 97.06 84 LYS A C 1
ATOM 692 O O . LYS A 1 84 ? -5.525 -0.683 13.402 1.00 97.06 84 LYS A O 1
ATOM 697 N N . GLU A 1 85 ? -6.380 1.375 13.684 1.00 96.62 85 GLU A N 1
ATOM 698 C CA . GLU A 1 85 ? -7.691 1.052 13.108 1.00 96.62 85 GLU A CA 1
ATOM 699 C C . GLU A 1 85 ? -7.542 0.583 11.644 1.00 96.62 85 GLU A C 1
ATOM 701 O O . GLU A 1 85 ? -6.723 1.144 10.906 1.00 96.62 85 GLU A O 1
ATOM 706 N N . PRO A 1 86 ? -8.359 -0.377 11.167 1.00 97.12 86 PRO A N 1
ATOM 707 C CA . PRO A 1 86 ? -8.214 -0.941 9.825 1.00 97.12 86 PRO A CA 1
ATOM 708 C C . PRO A 1 86 ? -8.197 0.093 8.696 1.00 97.12 86 PRO 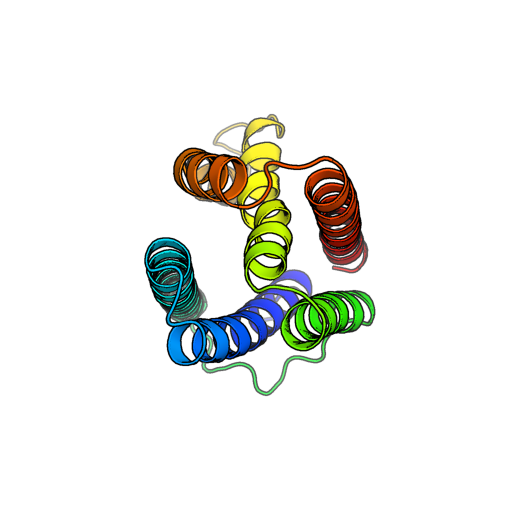A C 1
ATOM 710 O O . PRO A 1 86 ? -7.456 -0.075 7.730 1.00 97.12 86 PRO A O 1
ATOM 713 N N . ILE A 1 87 ? -8.945 1.196 8.824 1.00 97.38 87 ILE A N 1
ATOM 714 C CA . ILE A 1 87 ? -8.953 2.288 7.838 1.00 97.38 87 ILE A CA 1
ATOM 715 C C . ILE A 1 87 ? -7.542 2.795 7.506 1.00 97.38 87 ILE A C 1
ATOM 717 O O . ILE A 1 87 ? -7.250 3.103 6.352 1.00 97.38 87 ILE A O 1
ATOM 721 N N . TYR A 1 88 ? -6.625 2.800 8.471 1.00 98.19 88 TYR A N 1
ATOM 722 C CA . TYR A 1 88 ? -5.255 3.249 8.250 1.00 98.19 88 TYR A CA 1
ATOM 723 C C . TYR A 1 88 ? -4.432 2.272 7.407 1.00 98.19 88 TYR A C 1
ATOM 725 O O . TYR A 1 88 ? -3.515 2.695 6.704 1.00 98.19 88 TYR A O 1
ATOM 733 N N . PHE A 1 89 ? -4.788 0.984 7.386 1.00 97.81 89 PHE A N 1
ATOM 734 C CA . PHE A 1 89 ? -4.230 0.056 6.405 1.00 97.81 89 PHE A CA 1
ATOM 735 C C . PHE A 1 89 ? -4.750 0.363 4.995 1.00 97.81 89 PHE A C 1
ATOM 737 O O . PHE A 1 89 ? -4.012 0.258 4.023 1.00 97.81 89 PHE A O 1
ATOM 744 N N . ALA A 1 90 ? -6.003 0.802 4.847 1.00 96.12 90 ALA A N 1
ATOM 745 C CA . ALA A 1 90 ? -6.484 1.276 3.549 1.00 96.12 90 ALA A CA 1
ATOM 746 C C . ALA A 1 90 ? -5.714 2.532 3.091 1.00 96.12 90 ALA A C 1
ATOM 748 O O . ALA A 1 90 ? -5.300 2.598 1.933 1.00 96.12 90 ALA A O 1
ATOM 749 N N . VAL A 1 91 ? -5.435 3.476 4.000 1.00 96.62 91 VAL A N 1
ATOM 750 C CA . VAL A 1 91 ? -4.573 4.648 3.732 1.00 96.62 91 VAL A CA 1
ATOM 751 C C . VAL A 1 91 ? -3.179 4.222 3.281 1.00 96.62 91 VAL A C 1
ATOM 753 O O . VAL A 1 91 ? -2.643 4.770 2.320 1.00 96.62 91 VAL A O 1
ATOM 756 N N . SER A 1 92 ? -2.607 3.207 3.924 1.00 96.69 92 SER A N 1
ATOM 757 C CA . SER A 1 92 ? -1.251 2.748 3.632 1.00 96.69 92 SER A CA 1
ATOM 758 C C . SER A 1 92 ? -1.105 2.065 2.262 1.00 96.69 92 SER A C 1
ATOM 760 O O . SER A 1 92 ? 0.005 1.954 1.741 1.00 96.69 92 SER A O 1
ATOM 762 N N . LEU A 1 93 ? -2.213 1.645 1.643 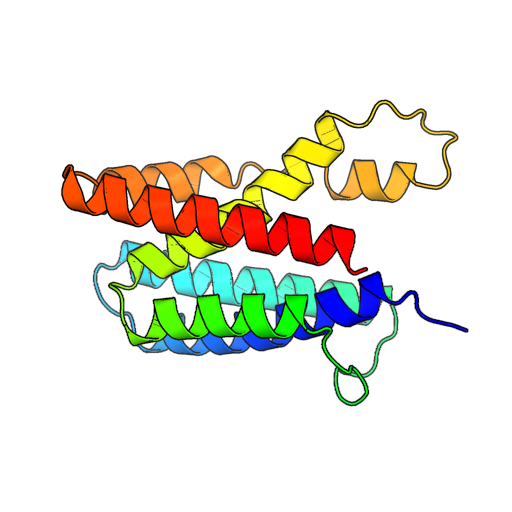1.00 94.44 93 LEU A N 1
ATOM 763 C CA . LEU A 1 93 ? -2.265 1.136 0.266 1.00 94.44 93 LEU A CA 1
ATOM 764 C C . LEU A 1 93 ? -2.430 2.249 -0.781 1.00 94.44 93 LEU A C 1
ATOM 766 O O . LEU A 1 93 ? -2.286 1.981 -1.973 1.00 94.44 93 LEU A O 1
ATOM 770 N N . LEU A 1 94 ? -2.791 3.475 -0.383 1.00 92.12 94 LEU A N 1
ATOM 771 C CA . LEU A 1 94 ? -3.074 4.547 -1.340 1.00 92.12 94 LEU A CA 1
ATOM 772 C C . LEU A 1 94 ? -1.832 4.953 -2.162 1.00 92.12 94 LEU A C 1
ATOM 774 O O . LEU A 1 94 ? -1.986 5.062 -3.382 1.00 92.12 94 LEU A O 1
ATOM 778 N N . PRO A 1 95 ? -0.627 5.130 -1.575 1.00 91.25 95 PRO A N 1
ATOM 779 C CA . PRO A 1 95 ? 0.584 5.481 -2.323 1.00 91.25 95 PRO A CA 1
ATOM 780 C C . PRO A 1 95 ? 0.840 4.594 -3.538 1.00 91.25 95 PRO A C 1
ATOM 782 O O . PRO A 1 95 ? 0.883 5.114 -4.651 1.00 91.25 95 PRO A O 1
ATOM 785 N N . CYS A 1 96 ? 0.870 3.269 -3.365 1.00 87.44 96 CYS A N 1
ATOM 786 C CA . CYS A 1 96 ? 1.112 2.342 -4.472 1.00 87.44 96 CYS A CA 1
ATOM 787 C C . CYS A 1 96 ? 0.032 2.438 -5.557 1.00 87.44 96 CYS A C 1
ATOM 789 O O . CYS A 1 96 ? 0.328 2.433 -6.749 1.00 87.44 96 CYS A O 1
ATOM 791 N N . SER A 1 97 ? -1.232 2.602 -5.155 1.00 83.31 97 SER A N 1
ATOM 792 C CA . SER A 1 97 ? -2.355 2.684 -6.093 1.00 83.31 97 SER A CA 1
ATOM 793 C C . SER A 1 97 ? -2.394 3.976 -6.918 1.00 83.31 97 SER A C 1
ATOM 795 O O . SER A 1 97 ? -2.973 3.973 -8.002 1.00 83.31 97 SER A O 1
ATOM 797 N N . ARG A 1 98 ? -1.797 5.071 -6.421 1.00 82.69 98 ARG A N 1
ATOM 798 C CA . ARG A 1 98 ? -1.759 6.377 -7.101 1.00 82.69 98 ARG A CA 1
ATOM 799 C C . ARG A 1 98 ? -0.450 6.623 -7.841 1.00 82.69 98 ARG A C 1
ATOM 801 O O . ARG A 1 98 ? -0.472 7.113 -8.968 1.00 82.69 98 ARG A O 1
ATOM 808 N N . LEU A 1 99 ? 0.681 6.308 -7.212 1.00 85.88 99 LEU A N 1
ATOM 809 C CA . LEU A 1 99 ? 2.003 6.721 -7.677 1.00 85.88 99 LEU A CA 1
ATOM 810 C C . LEU A 1 99 ? 2.334 6.146 -9.055 1.00 85.88 99 LEU A C 1
ATOM 812 O O . LEU A 1 99 ? 2.789 6.884 -9.920 1.00 85.88 99 LEU A O 1
ATOM 816 N N . TRP A 1 100 ? 2.055 4.865 -9.287 1.00 82.38 100 TRP A N 1
ATOM 817 C CA . TRP A 1 100 ? 2.393 4.191 -10.544 1.00 82.38 100 TRP A CA 1
ATOM 818 C C . TRP A 1 100 ? 1.640 4.782 -11.742 1.00 82.38 100 TRP A C 1
ATOM 820 O O . TRP A 1 100 ? 2.247 5.077 -12.772 1.00 82.38 100 TRP A O 1
ATOM 830 N N . GLY A 1 101 ? 0.340 5.051 -11.577 1.00 83.88 101 GLY A N 1
ATOM 831 C CA . GLY A 1 101 ? -0.458 5.727 -12.601 1.00 83.88 101 GLY A CA 1
ATOM 832 C C . GLY A 1 101 ? -0.043 7.181 -12.813 1.00 83.88 101 GLY A C 1
ATOM 833 O O . GLY A 1 101 ? 0.025 7.653 -13.948 1.00 83.88 101 GLY A O 1
ATOM 834 N N . TRP A 1 102 ? 0.298 7.888 -11.733 1.00 85.62 102 TRP A N 1
ATOM 835 C CA . TRP A 1 102 ? 0.820 9.248 -11.829 1.00 85.62 102 TRP A CA 1
ATOM 836 C C . TRP A 1 102 ? 2.157 9.292 -12.582 1.00 85.62 102 TRP A C 1
ATOM 838 O O . TRP A 1 102 ? 2.281 10.070 -13.525 1.00 85.62 102 TRP A O 1
ATOM 848 N N . LEU A 1 103 ? 3.115 8.418 -12.251 1.00 85.44 103 LEU A N 1
ATOM 849 C CA . LEU A 1 103 ? 4.412 8.315 -12.932 1.00 85.44 103 LEU A CA 1
ATOM 850 C C . LEU A 1 103 ? 4.243 8.019 -14.426 1.00 85.44 103 LEU A C 1
ATOM 852 O O . LEU A 1 103 ? 4.854 8.692 -15.253 1.00 85.44 103 LEU A O 1
ATOM 856 N N . ALA A 1 104 ? 3.370 7.075 -14.790 1.00 85.69 104 ALA A N 1
ATOM 857 C CA . ALA A 1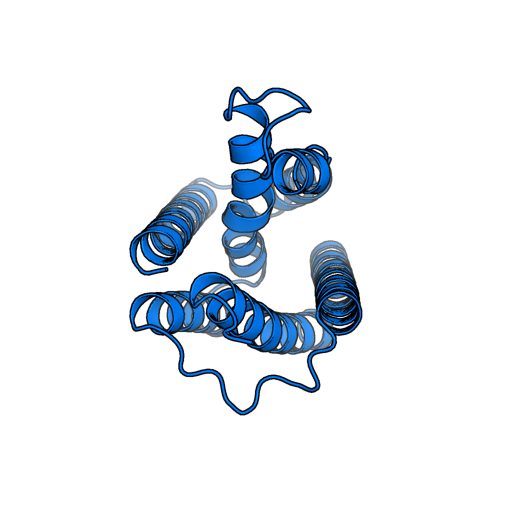 104 ? 3.095 6.757 -16.191 1.00 85.69 104 ALA A CA 1
ATOM 858 C C . ALA A 1 104 ? 2.594 7.975 -16.990 1.00 85.69 104 ALA A C 1
ATOM 860 O O . ALA A 1 104 ? 2.971 8.151 -18.153 1.00 85.69 104 ALA A O 1
ATOM 861 N N . ASN A 1 105 ? 1.811 8.851 -16.350 1.00 86.06 105 ASN A N 1
ATOM 862 C CA . ASN A 1 105 ? 1.333 10.096 -16.950 1.00 86.06 105 ASN A CA 1
ATOM 863 C C . ASN A 1 105 ? 2.416 11.186 -17.041 1.00 86.06 105 ASN A C 1
ATOM 865 O O . ASN A 1 105 ? 2.358 12.002 -17.957 1.00 86.06 105 ASN A O 1
ATOM 869 N N . GLN A 1 106 ? 3.395 11.211 -16.127 1.00 87.94 106 GLN A N 1
ATOM 870 C CA . GLN A 1 106 ? 4.477 12.208 -16.142 1.00 87.94 106 GLN A CA 1
ATOM 871 C C . GLN A 1 106 ? 5.585 11.887 -17.152 1.00 87.94 106 GLN A C 1
ATOM 873 O O . GLN A 1 106 ? 6.223 12.794 -17.685 1.00 87.94 106 GLN A O 1
ATOM 878 N N . VAL A 1 107 ? 5.847 10.606 -17.422 1.00 85.00 107 VAL A N 1
ATOM 879 C CA . VAL A 1 107 ? 6.955 10.214 -18.302 1.00 85.00 107 VAL A CA 1
ATOM 880 C C . VAL A 1 107 ? 6.617 10.537 -19.762 1.00 85.00 107 VAL A C 1
ATOM 882 O O . VAL A 1 107 ? 5.735 9.920 -20.370 1.00 85.00 107 VAL A O 1
ATOM 885 N N . ASN A 1 108 ? 7.349 11.481 -20.360 1.00 87.56 108 ASN A N 1
ATOM 886 C CA . ASN A 1 108 ? 7.238 11.789 -21.785 1.00 87.56 108 ASN A CA 1
ATOM 887 C C . ASN A 1 108 ? 8.007 10.750 -22.616 1.00 87.56 108 ASN A C 1
ATOM 889 O O . ASN A 1 108 ? 9.227 10.642 -22.519 1.00 87.56 108 ASN A O 1
ATOM 893 N N . MET A 1 109 ? 7.289 9.954 -23.409 1.00 87.38 109 MET A N 1
ATOM 894 C CA . MET A 1 109 ? 7.852 8.803 -24.115 1.00 87.38 109 MET A CA 1
ATOM 895 C C . MET A 1 109 ? 7.064 8.507 -25.392 1.00 87.38 109 MET A C 1
ATOM 897 O O . MET A 1 109 ? 5.831 8.489 -25.371 1.00 87.38 109 MET A O 1
ATOM 901 N N . THR A 1 110 ? 7.779 8.242 -26.485 1.00 88.88 110 THR A N 1
ATOM 902 C CA . THR A 1 110 ? 7.214 7.839 -27.779 1.00 88.88 110 THR A CA 1
ATOM 903 C C . THR A 1 110 ? 6.943 6.333 -27.831 1.00 88.88 110 THR A C 1
ATOM 905 O O . THR A 1 110 ? 7.564 5.554 -27.110 1.00 88.88 110 THR A O 1
ATOM 908 N N . GLN A 1 111 ? 6.056 5.902 -28.733 1.00 87.44 111 GLN A N 1
ATOM 909 C CA . GLN A 1 111 ? 5.730 4.479 -28.943 1.00 87.44 111 GLN A CA 1
ATOM 910 C C . GLN A 1 111 ? 6.924 3.618 -29.372 1.00 87.44 111 GLN A C 1
ATOM 912 O O . GLN A 1 111 ? 6.914 2.408 -29.180 1.00 87.44 111 GLN A O 1
ATOM 917 N N . THR A 1 112 ? 7.959 4.241 -29.934 1.00 90.44 112 THR A N 1
ATOM 918 C CA . THR A 1 112 ? 9.203 3.584 -30.348 1.00 90.44 112 THR A CA 1
ATOM 919 C C . THR A 1 112 ? 10.146 3.272 -29.185 1.00 90.44 112 THR A C 1
ATOM 921 O O . THR A 1 112 ? 11.131 2.563 -29.372 1.00 90.44 112 THR A O 1
ATOM 924 N N . ASN A 1 113 ? 9.880 3.794 -27.985 1.00 90.06 113 ASN A N 1
ATOM 925 C CA . ASN A 1 113 ? 10.703 3.525 -26.817 1.00 90.06 113 ASN A CA 1
ATOM 926 C C . ASN A 1 113 ? 10.460 2.098 -26.295 1.00 90.06 113 ASN A C 1
ATOM 928 O O . ASN A 1 113 ? 9.316 1.676 -26.124 1.00 90.06 113 ASN A O 1
ATOM 932 N N . ALA A 1 114 ? 11.537 1.381 -25.967 1.00 87.81 114 ALA A N 1
ATOM 933 C CA . ALA A 1 114 ? 11.480 0.009 -25.456 1.00 87.81 114 ALA A CA 1
ATOM 934 C C . ALA A 1 114 ? 10.638 -0.153 -24.170 1.00 87.81 114 ALA A C 1
ATOM 936 O O . ALA A 1 114 ? 10.127 -1.238 -23.901 1.00 87.81 114 ALA A O 1
ATOM 937 N N . TYR A 1 115 ? 10.453 0.918 -23.392 1.00 84.44 115 TYR A N 1
ATOM 938 C CA . TYR A 1 115 ? 9.666 0.937 -22.156 1.00 84.44 115 TYR A CA 1
ATOM 939 C C . TYR A 1 115 ? 8.222 1.422 -22.353 1.00 84.44 115 TYR A C 1
ATOM 941 O O . TYR A 1 115 ? 7.473 1.526 -21.379 1.00 84.44 115 TYR A O 1
ATOM 949 N N . PHE A 1 116 ? 7.785 1.687 -23.591 1.00 85.81 116 PHE A N 1
ATOM 950 C CA . PHE A 1 116 ? 6.434 2.194 -23.849 1.00 85.81 116 PHE A CA 1
ATOM 951 C C . PHE A 1 116 ? 5.341 1.232 -23.356 1.00 85.81 116 PHE A C 1
ATOM 953 O O . PHE A 1 116 ? 4.297 1.678 -22.879 1.00 85.81 116 PHE A O 1
ATOM 960 N N . GLY A 1 117 ? 5.601 -0.081 -23.393 1.00 84.44 117 GLY A N 1
ATOM 961 C CA . GLY A 1 117 ? 4.714 -1.094 -22.811 1.00 84.44 117 GLY A CA 1
ATOM 962 C C . GLY A 1 117 ? 4.445 -0.855 -21.322 1.00 84.44 117 GLY A C 1
ATOM 963 O O . GLY A 1 117 ? 3.290 -0.802 -20.917 1.00 84.44 117 GLY A O 1
ATOM 964 N N . TRP A 1 118 ? 5.488 -0.573 -20.529 1.00 83.81 118 TRP A N 1
ATOM 965 C CA . TRP A 1 118 ? 5.335 -0.249 -19.105 1.00 83.81 118 TRP A CA 1
ATOM 966 C C . TRP A 1 118 ? 4.459 0.988 -18.893 1.00 83.81 118 TRP A C 1
ATOM 968 O O . TRP A 1 118 ? 3.578 0.979 -18.034 1.00 83.81 118 TRP A O 1
ATOM 978 N N . LYS A 1 119 ? 4.653 2.041 -19.701 1.00 83.12 119 LYS A N 1
ATOM 979 C CA . LYS A 1 119 ? 3.816 3.245 -19.630 1.00 83.12 119 LYS A CA 1
ATOM 980 C C . LYS A 1 119 ? 2.356 2.902 -19.904 1.00 83.12 119 LYS A C 1
ATOM 982 O O . LYS A 1 119 ? 1.491 3.298 -19.129 1.00 83.12 119 LYS A O 1
ATOM 987 N N . LYS A 1 120 ? 2.078 2.161 -20.978 1.00 84.69 120 LYS A N 1
ATOM 988 C CA . LYS A 1 120 ? 0.719 1.749 -21.353 1.00 84.69 120 LYS A CA 1
ATOM 989 C C . LYS A 1 120 ? 0.049 0.919 -20.254 1.00 84.69 120 LYS A C 1
ATOM 991 O O . LYS A 1 120 ? -1.102 1.189 -19.939 1.00 84.69 120 LYS A O 1
ATOM 996 N N . ASP A 1 121 ? 0.773 -0.019 -19.650 1.00 81.12 121 ASP A N 1
ATOM 997 C CA . ASP A 1 121 ? 0.242 -0.916 -18.615 1.00 81.12 121 ASP A CA 1
ATOM 998 C C . ASP A 1 121 ? -0.070 -0.198 -17.292 1.00 81.12 121 ASP A C 1
ATOM 1000 O O . ASP A 1 121 ? -0.910 -0.659 -16.522 1.00 81.12 121 ASP A O 1
ATOM 1004 N N . ASN A 1 122 ? 0.588 0.935 -17.030 1.00 79.50 122 ASN A N 1
ATOM 1005 C CA . ASN A 1 122 ? 0.375 1.750 -15.830 1.00 79.50 122 ASN A CA 1
ATOM 1006 C C . ASN A 1 122 ? -0.489 2.993 -16.091 1.00 79.50 122 ASN A C 1
ATOM 1008 O O . ASN A 1 122 ? -0.926 3.651 -15.150 1.00 79.50 122 ASN A O 1
ATOM 1012 N N . THR A 1 123 ? -0.760 3.328 -17.354 1.00 76.19 123 THR A N 1
ATOM 1013 C CA . THR A 1 123 ? -1.670 4.417 -17.717 1.00 76.19 123 THR A CA 1
ATOM 1014 C C . THR A 1 123 ? -3.106 3.913 -17.632 1.00 76.19 123 THR A C 1
ATOM 1016 O O . THR A 1 123 ? -3.536 3.069 -18.415 1.00 76.19 123 THR A O 1
ATOM 1019 N N . GLY A 1 124 ? -3.876 4.478 -16.706 1.00 64.19 124 GLY A N 1
ATOM 1020 C CA . GLY A 1 124 ? -5.271 4.110 -16.487 1.00 64.19 124 GLY A CA 1
ATOM 1021 C C . GLY A 1 124 ? -5.467 3.352 -15.178 1.00 64.19 124 GLY A C 1
ATOM 1022 O O . GLY A 1 124 ? -4.712 2.462 -14.812 1.00 64.19 124 GLY A O 1
ATOM 1023 N N . GLY A 1 125 ? -6.502 3.751 -14.444 1.00 59.56 125 GLY A N 1
ATOM 1024 C CA . GLY A 1 125 ? -6.791 3.235 -13.112 1.00 59.56 125 GLY A CA 1
ATOM 1025 C C . GLY A 1 125 ? -7.605 4.253 -12.335 1.00 59.56 125 GLY A C 1
ATOM 1026 O O . GLY A 1 125 ? -7.058 5.086 -11.623 1.00 59.56 125 GLY A O 1
ATOM 1027 N N . ASN A 1 126 ? -8.933 4.202 -12.450 1.00 56.25 126 ASN A N 1
ATOM 1028 C CA . ASN A 1 126 ? -9.822 5.047 -11.647 1.00 56.25 126 ASN A CA 1
ATOM 1029 C C . ASN A 1 126 ? -10.012 4.445 -10.240 1.00 56.25 126 ASN A C 1
ATOM 1031 O O . ASN A 1 126 ? -11.127 4.214 -9.771 1.00 56.25 126 ASN A O 1
ATOM 1035 N N . HIS A 1 127 ? -8.900 4.089 -9.591 1.00 65.44 127 HIS A N 1
ATOM 1036 C CA . HIS A 1 127 ? -8.910 3.531 -8.241 1.00 65.44 127 HIS A CA 1
ATOM 1037 C C . HIS A 1 127 ? -9.232 4.603 -7.198 1.00 65.44 127 HIS A C 1
ATOM 1039 O O . HIS A 1 127 ? -9.724 4.268 -6.126 1.00 65.44 127 HIS A O 1
ATOM 1045 N N . GLU A 1 128 ? -9.037 5.882 -7.532 1.00 67.56 128 GLU A N 1
ATOM 1046 C CA . GLU A 1 128 ? -9.217 7.000 -6.608 1.00 67.56 128 GLU A CA 1
ATOM 1047 C C . GLU A 1 128 ? -10.632 7.088 -6.041 1.00 67.56 128 GLU A C 1
ATOM 1049 O O . GLU A 1 128 ? -10.770 7.248 -4.833 1.00 67.56 128 GLU A O 1
ATOM 1054 N N . LYS A 1 129 ? -11.678 6.904 -6.859 1.00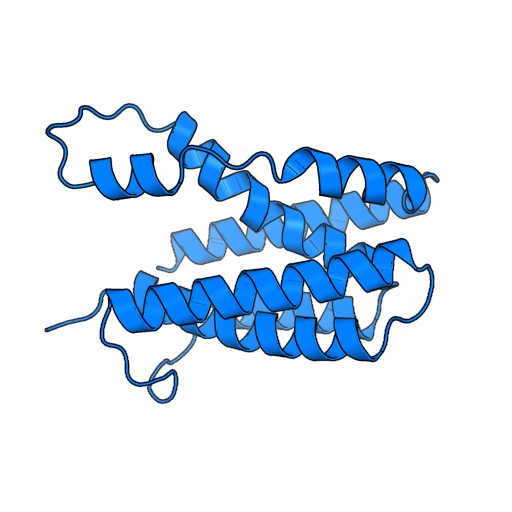 74.38 129 LYS A N 1
ATOM 1055 C CA . LYS A 1 129 ? -13.066 7.095 -6.407 1.00 74.38 129 LYS A CA 1
ATOM 1056 C C . LYS A 1 129 ? -13.418 6.238 -5.183 1.00 74.38 129 LYS A C 1
ATOM 1058 O O . LYS A 1 129 ? -13.971 6.749 -4.215 1.00 74.38 129 LYS A O 1
ATOM 1063 N N . ARG A 1 130 ? -13.033 4.955 -5.192 1.00 78.12 130 ARG A N 1
ATOM 1064 C CA . ARG A 1 130 ? -13.324 4.020 -4.087 1.00 78.12 130 ARG A CA 1
ATOM 1065 C C . ARG A 1 130 ? -12.556 4.349 -2.808 1.00 78.12 130 ARG A C 1
ATOM 1067 O O . ARG A 1 130 ? -13.061 4.096 -1.722 1.00 78.12 130 ARG A O 1
ATOM 1074 N N . TYR A 1 131 ? -11.342 4.881 -2.931 1.00 86.31 131 TYR A N 1
ATOM 1075 C CA . TYR A 1 131 ? -10.557 5.320 -1.778 1.00 86.31 131 TYR A CA 1
ATOM 1076 C C . TYR A 1 131 ? -11.108 6.633 -1.212 1.00 86.31 131 TYR A C 1
ATOM 1078 O O . TYR A 1 131 ? -11.250 6.750 -0.001 1.00 86.31 131 TYR A O 1
ATOM 1086 N N . THR A 1 132 ? -11.476 7.587 -2.073 1.00 85.31 132 THR A N 1
ATOM 1087 C CA . THR A 1 132 ? -12.038 8.880 -1.660 1.00 85.31 132 THR A CA 1
ATOM 1088 C C . THR A 1 132 ? -13.323 8.702 -0.859 1.00 85.31 132 THR A C 1
ATOM 1090 O O . THR A 1 132 ? -13.404 9.197 0.259 1.00 85.31 132 THR A O 1
ATOM 1093 N N . GLU A 1 133 ? -14.295 7.944 -1.379 1.00 89.44 133 GLU A N 1
ATOM 1094 C CA . GLU A 1 133 ? -15.570 7.700 -0.685 1.00 89.44 133 GLU A CA 1
ATOM 1095 C C . GLU A 1 133 ? -15.357 7.043 0.689 1.00 89.44 133 GLU A C 1
ATOM 1097 O O . GLU A 1 133 ? -15.951 7.460 1.686 1.00 89.44 133 GLU A O 1
ATOM 1102 N N . LEU A 1 134 ? -14.455 6.058 0.762 1.00 92.81 134 LEU A N 1
ATOM 1103 C CA . LEU A 1 134 ? -14.113 5.375 2.007 1.00 92.81 134 LEU A CA 1
ATOM 1104 C C . LEU A 1 134 ? -13.460 6.333 3.018 1.00 92.81 134 LEU A C 1
ATOM 1106 O O . LEU A 1 134 ? -13.820 6.345 4.195 1.00 92.81 134 LEU A O 1
ATOM 1110 N N . PHE A 1 135 ? -12.502 7.147 2.578 1.00 93.62 135 PHE A N 1
ATOM 1111 C CA . PHE A 1 135 ? -11.750 8.039 3.461 1.00 93.62 135 PHE A CA 1
ATOM 1112 C C . PHE A 1 135 ? -12.597 9.200 3.957 1.00 93.62 135 PHE A C 1
ATOM 1114 O O . PHE A 1 135 ? -12.573 9.474 5.151 1.00 93.62 135 PHE A O 1
ATOM 1121 N N . THR A 1 136 ? -13.414 9.814 3.102 1.00 91.06 136 THR A N 1
ATOM 1122 C CA . THR A 1 136 ? -14.348 10.866 3.524 1.00 91.06 136 THR A CA 1
ATOM 1123 C C . THR A 1 136 ? -15.294 10.380 4.624 1.00 91.06 136 THR A C 1
ATOM 1125 O O . THR A 1 136 ? -15.634 11.147 5.521 1.00 91.06 136 THR A O 1
ATOM 1128 N N . LYS A 1 137 ? -15.691 9.102 4.598 1.00 93.81 137 LYS A N 1
ATOM 1129 C CA . LYS A 1 137 ? -16.581 8.530 5.612 1.00 93.81 137 LYS A CA 1
ATOM 1130 C C . LYS A 1 137 ? -15.879 8.209 6.937 1.00 93.81 137 LYS A C 1
ATOM 1132 O O . LYS A 1 137 ? -16.444 8.476 7.992 1.00 93.81 137 LYS A O 1
ATOM 1137 N N . HIS A 1 138 ? -14.679 7.626 6.894 1.00 95.44 138 HIS A N 1
ATOM 1138 C CA . HIS A 1 138 ? -14.000 7.081 8.088 1.00 95.44 138 HIS A CA 1
ATOM 1139 C C . HIS A 1 138 ? -12.902 7.985 8.669 1.00 95.44 138 HIS A C 1
ATOM 1141 O O . HIS A 1 138 ? -12.465 7.777 9.803 1.00 95.44 138 HIS A O 1
ATOM 1147 N N . ILE A 1 139 ? -12.449 8.980 7.904 1.00 94.25 139 ILE A N 1
ATOM 1148 C CA . ILE A 1 139 ? -11.385 9.935 8.239 1.00 94.25 139 ILE A CA 1
ATOM 1149 C C . ILE A 1 139 ? -11.979 11.347 8.146 1.00 94.25 139 ILE A C 1
ATOM 1151 O O . ILE A 1 139 ? -11.683 12.120 7.240 1.00 94.25 139 ILE A O 1
ATOM 1155 N N . ASN A 1 140 ? -12.882 11.657 9.074 1.00 91.00 140 ASN A N 1
ATOM 1156 C CA . ASN A 1 140 ? -13.735 12.851 9.038 1.00 91.00 140 ASN A CA 1
ATOM 1157 C C . ASN A 1 140 ? -13.513 13.817 10.215 1.00 91.00 140 ASN A C 1
ATOM 1159 O O . ASN A 1 140 ? -14.253 14.786 10.363 1.00 91.00 140 ASN A O 1
ATOM 1163 N N . VAL A 1 141 ? -12.496 13.567 11.042 1.00 93.25 141 VAL A N 1
ATOM 1164 C CA . VAL A 1 141 ? -12.095 14.435 12.158 1.00 93.25 141 VAL A CA 1
ATOM 1165 C C . VAL A 1 141 ? -10.600 14.724 12.098 1.00 93.25 141 VAL A C 1
ATOM 1167 O O . VAL A 1 141 ? -9.828 13.905 11.592 1.00 93.25 141 VAL A O 1
ATOM 1170 N N . THR A 1 142 ? -10.193 15.874 12.635 1.00 94.81 142 THR A N 1
ATOM 1171 C CA . THR A 1 142 ? -8.832 16.419 12.516 1.00 94.81 142 THR A CA 1
ATOM 1172 C C . THR A 1 142 ? -7.743 15.416 12.889 1.00 94.81 142 THR A C 1
ATOM 1174 O O . THR A 1 142 ? -6.834 15.189 12.095 1.00 94.81 142 THR A O 1
ATOM 1177 N N . ASP A 1 143 ? -7.857 14.746 14.036 1.00 95.94 143 ASP A N 1
ATOM 1178 C CA . ASP A 1 143 ? -6.821 13.812 14.501 1.00 95.94 143 ASP A CA 1
ATOM 1179 C C . ASP A 1 143 ? -6.658 12.611 13.563 1.00 95.94 143 ASP A C 1
ATOM 1181 O O . ASP A 1 143 ? -5.537 12.202 13.249 1.00 95.94 143 ASP A O 1
ATOM 1185 N N . LYS A 1 144 ? -7.773 12.084 13.039 1.00 96.62 144 LYS A N 1
ATOM 1186 C CA . LYS A 1 144 ? -7.741 10.996 12.053 1.00 96.62 144 LYS A CA 1
ATOM 1187 C C . LYS A 1 144 ? -7.115 11.455 10.739 1.00 96.62 144 LYS A C 1
ATOM 1189 O O . LYS A 1 144 ? -6.355 10.701 10.134 1.00 96.62 144 LYS A O 1
ATOM 1194 N N . VAL A 1 145 ? -7.403 12.684 10.307 1.00 96.00 145 VAL A N 1
ATOM 1195 C CA . VAL A 1 145 ? -6.804 13.280 9.102 1.00 96.00 145 VAL A CA 1
ATOM 1196 C C . VAL A 1 145 ? -5.291 13.425 9.264 1.00 96.00 145 VAL A C 1
ATOM 1198 O O . VAL A 1 145 ? -4.547 13.042 8.360 1.00 96.00 145 VAL A O 1
ATOM 1201 N N . LEU A 1 146 ? -4.822 13.918 10.413 1.00 97.25 146 LEU A N 1
ATOM 1202 C CA . LEU A 1 146 ? -3.393 14.074 10.696 1.00 97.25 146 LEU A CA 1
ATOM 1203 C C . LEU A 1 146 ? -2.663 12.725 10.698 1.00 97.25 146 LEU A C 1
ATOM 1205 O O . LEU A 1 146 ? -1.616 12.591 10.059 1.00 97.25 146 LEU A O 1
ATOM 1209 N N . GLU A 1 147 ? -3.231 11.705 11.344 1.00 97.75 147 GLU A N 1
ATOM 1210 C CA . GLU A 1 147 ? -2.626 10.370 11.364 1.00 97.75 147 GLU A CA 1
ATOM 1211 C C . GLU A 1 147 ? -2.641 9.711 9.978 1.00 97.75 147 GLU A C 1
ATOM 1213 O O . GLU A 1 147 ? -1.641 9.129 9.550 1.00 97.75 147 GLU A O 1
ATOM 1218 N N . ALA A 1 148 ? -3.739 9.851 9.230 1.00 97.06 148 ALA A N 1
ATOM 1219 C CA . ALA A 1 148 ? -3.819 9.367 7.857 1.00 97.06 148 ALA A CA 1
ATOM 1220 C C . ALA A 1 148 ? -2.771 10.041 6.961 1.00 97.06 148 ALA A C 1
ATOM 1222 O O . ALA A 1 148 ? -2.087 9.361 6.194 1.00 97.06 148 ALA A O 1
ATOM 1223 N N . TYR A 1 149 ? -2.584 11.356 7.093 1.00 96.38 149 TYR A N 1
ATOM 1224 C CA . TYR A 1 149 ? -1.559 12.088 6.356 1.00 96.38 149 TYR A CA 1
ATOM 1225 C C . TYR A 1 149 ? -0.149 11.597 6.701 1.00 96.38 149 TYR A C 1
ATOM 1227 O O . TYR A 1 149 ? 0.653 11.343 5.798 1.00 96.38 149 TYR A O 1
ATOM 1235 N N . ARG A 1 150 ? 0.146 11.375 7.989 1.00 97.94 150 ARG A N 1
ATOM 1236 C CA . ARG A 1 150 ? 1.433 10.824 8.437 1.00 97.94 150 ARG A CA 1
ATOM 1237 C C . ARG A 1 150 ? 1.703 9.449 7.823 1.00 97.94 150 ARG A C 1
ATOM 1239 O O . ARG A 1 150 ? 2.791 9.215 7.299 1.00 97.94 150 ARG A O 1
ATOM 1246 N N . ILE A 1 151 ? 0.712 8.558 7.845 1.00 98.25 151 ILE A N 1
ATOM 1247 C CA . ILE A 1 151 ? 0.819 7.209 7.271 1.00 98.25 151 ILE A CA 1
ATOM 1248 C C . ILE A 1 151 ? 0.992 7.265 5.753 1.00 98.25 151 ILE A C 1
ATOM 1250 O O . ILE A 1 151 ? 1.846 6.566 5.210 1.00 98.25 151 ILE A O 1
ATOM 1254 N N . PHE A 1 152 ? 0.231 8.120 5.070 1.00 96.31 152 PHE A N 1
ATOM 1255 C CA . PHE A 1 152 ? 0.365 8.322 3.632 1.00 96.31 152 PHE A CA 1
ATOM 1256 C C . PHE A 1 152 ? 1.782 8.779 3.264 1.00 96.31 152 PHE A C 1
ATOM 1258 O O . PHE A 1 152 ? 2.418 8.173 2.405 1.00 96.31 152 PHE A O 1
ATOM 1265 N N . ARG A 1 153 ? 2.312 9.801 3.950 1.00 97.25 153 ARG A N 1
ATOM 1266 C CA . ARG A 1 153 ? 3.673 10.318 3.729 1.00 97.25 153 ARG A CA 1
ATOM 1267 C C . ARG A 1 153 ? 4.744 9.264 3.999 1.00 97.25 153 ARG A C 1
ATOM 1269 O O . ARG A 1 153 ? 5.667 9.133 3.205 1.00 97.25 153 ARG A O 1
ATOM 1276 N N . MET A 1 154 ? 4.601 8.499 5.080 1.00 97.75 154 MET A N 1
ATOM 1277 C CA . MET A 1 154 ? 5.515 7.403 5.411 1.00 97.75 154 MET A CA 1
ATOM 1278 C C . MET A 1 154 ? 5.541 6.337 4.309 1.00 97.75 154 MET A C 1
ATOM 1280 O O . MET A 1 154 ? 6.609 5.904 3.894 1.00 97.75 154 MET A O 1
ATOM 1284 N N . GLN A 1 155 ? 4.377 5.950 3.788 1.00 96.81 155 GLN A N 1
ATOM 1285 C CA . GLN A 1 155 ? 4.299 4.947 2.727 1.00 96.81 155 GLN A CA 1
ATOM 1286 C C . GLN A 1 155 ? 4.748 5.487 1.362 1.00 96.81 155 GLN A C 1
ATOM 1288 O O . GLN A 1 155 ? 5.335 4.737 0.593 1.00 96.81 155 GLN A O 1
ATOM 1293 N N . MET A 1 156 ? 4.563 6.782 1.077 1.00 95.00 156 MET A N 1
ATOM 1294 C CA . MET A 1 156 ? 5.195 7.437 -0.079 1.00 95.00 156 MET A CA 1
ATOM 1295 C C . MET A 1 156 ? 6.726 7.418 0.018 1.00 95.00 156 MET A C 1
ATOM 1297 O O . MET A 1 156 ? 7.392 7.205 -0.990 1.00 95.00 156 MET A O 1
ATOM 1301 N N . GLN A 1 157 ? 7.289 7.611 1.217 1.00 96.62 157 GLN A N 1
ATOM 1302 C CA . GLN A 1 157 ? 8.734 7.488 1.422 1.00 96.62 157 GLN A CA 1
ATOM 1303 C C . GLN A 1 157 ? 9.205 6.050 1.187 1.00 96.62 157 GLN A C 1
ATOM 1305 O O . GLN A 1 157 ? 10.213 5.838 0.528 1.00 96.62 157 GLN A O 1
ATOM 1310 N N . ASN A 1 158 ? 8.450 5.055 1.653 1.00 95.44 158 ASN A N 1
ATOM 1311 C CA . ASN A 1 158 ? 8.797 3.659 1.403 1.00 95.44 158 ASN A CA 1
ATOM 1312 C C . ASN A 1 158 ? 8.740 3.283 -0.090 1.00 95.44 158 ASN A C 1
ATOM 1314 O O . ASN A 1 158 ? 9.566 2.494 -0.537 1.00 95.44 158 ASN A O 1
ATOM 1318 N N . GLU A 1 159 ? 7.810 3.854 -0.864 1.00 92.19 159 GLU A N 1
ATOM 1319 C CA . GLU A 1 159 ? 7.805 3.721 -2.330 1.00 92.19 159 GLU A CA 1
ATOM 1320 C C . GLU A 1 159 ? 9.060 4.339 -2.951 1.00 92.19 159 GLU A C 1
ATOM 1322 O O . GLU A 1 159 ? 9.720 3.705 -3.770 1.00 92.19 159 GLU A O 1
ATOM 1327 N N . HIS A 1 160 ? 9.426 5.555 -2.532 1.00 93.19 160 HIS A N 1
ATOM 1328 C CA . HIS A 1 160 ? 10.661 6.205 -2.968 1.00 93.19 160 HIS A CA 1
ATOM 1329 C C . HIS A 1 160 ? 11.890 5.329 -2.680 1.00 93.19 160 HIS A C 1
ATOM 1331 O O . HIS A 1 160 ? 12.649 5.023 -3.594 1.00 93.19 160 HIS A O 1
ATOM 1337 N N . ASP A 1 161 ? 12.053 4.872 -1.438 1.00 93.12 161 ASP A N 1
ATOM 1338 C CA . ASP A 1 161 ? 13.203 4.066 -1.014 1.00 93.12 161 ASP A CA 1
ATOM 1339 C C . ASP A 1 161 ? 13.222 2.693 -1.704 1.00 93.12 161 ASP A C 1
ATOM 1341 O O . ASP A 1 161 ? 14.283 2.117 -1.961 1.00 93.12 161 ASP A O 1
ATOM 1345 N N . PHE A 1 162 ? 12.045 2.150 -2.031 1.00 89.12 162 PHE A N 1
ATOM 1346 C CA . PHE A 1 162 ? 11.929 0.959 -2.861 1.00 89.12 162 PHE A CA 1
ATOM 1347 C C . PHE A 1 162 ? 12.504 1.204 -4.260 1.00 89.12 162 PHE A C 1
ATOM 1349 O O . PHE A 1 162 ? 13.324 0.402 -4.704 1.00 89.12 162 PHE A O 1
ATOM 1356 N N . PHE A 1 163 ? 12.125 2.296 -4.930 1.00 86.50 163 PHE A N 1
ATOM 1357 C CA . PHE A 1 163 ? 12.670 2.633 -6.248 1.00 86.50 163 PHE A CA 1
ATOM 1358 C C . PHE A 1 163 ? 14.171 2.940 -6.204 1.00 86.50 163 PHE A C 1
ATOM 1360 O O . PHE A 1 163 ? 14.894 2.472 -7.077 1.00 86.50 163 PHE A O 1
ATOM 1367 N N . ASP A 1 164 ? 14.637 3.670 -5.191 1.00 87.69 164 ASP A N 1
ATOM 1368 C CA . ASP A 1 164 ? 16.046 4.060 -5.035 1.00 87.69 164 ASP A CA 1
ATOM 1369 C C . ASP A 1 164 ? 16.976 2.861 -4.768 1.00 87.69 164 ASP A C 1
ATOM 1371 O O . ASP A 1 164 ? 18.136 2.849 -5.168 1.00 87.69 164 ASP A O 1
ATOM 1375 N N . SER A 1 165 ? 16.458 1.809 -4.126 1.00 83.31 165 SER A N 1
ATOM 1376 C CA . SER A 1 165 ? 17.225 0.602 -3.779 1.00 83.31 165 SER A CA 1
ATOM 1377 C C . SER A 1 165 ? 17.098 -0.565 -4.771 1.00 83.31 165 SER A C 1
ATOM 1379 O O . SER A 1 165 ? 17.543 -1.675 -4.449 1.00 83.31 165 SER A O 1
ATOM 1381 N N . SER A 1 166 ? 16.461 -0.347 -5.929 1.00 66.56 166 SER A N 1
ATOM 1382 C CA . SER A 1 166 ? 16.089 -1.386 -6.911 1.00 66.56 166 SER A CA 1
ATOM 1383 C C . SER A 1 166 ? 16.978 -1.467 -8.150 1.00 66.56 166 SER A C 1
ATOM 1385 O O . SER A 1 166 ? 17.559 -0.444 -8.559 1.00 66.56 166 SER A O 1
#

pLDDT: mean 86.07, std 14.29, range [28.7, 98.31]

InterPro domains:
  IPR016084 Haem oxygenase-like, multi-helical [G3DSA:1.20.910.10] (10-166)
  IPR016084 Haem oxygenase-like, multi-helical [SSF48613] (11-165)

Secondary structure (DSSP, 8-state):
-PPPHHHHHHHHHHHHHHHHHHHHHHH--SSHHHHHHHHHHHHHHHHHHHHHHHHTT---STT----HHHHHHHHHHHHHHHHS-HHHHHHHTHHHHHHHHHHHHH----TTSTTHHHHHHHS----HHHHHHHHHHH--SHHHHHHHHHHHHHHHHHHHHHHHT-

Radius of gyration: 16.49 Å; chains: 1; bounding box: 38×37×46 Å

Sequence (166 aa):
MSTSPSKTSSHHYLVKVIEMLRKLSSSVKEPADLHQFFQGRYKSYKNFRDYLLNMYFLKGVSDIKPTPAMRKYLSDYETIMNTKEPIYFAVSLLPCSRLWGWLANQVNMTQTNAYFGWKKDNTGGNHEKRYTELFTKHINVTDKVLEAYRIFRMQMQNEHDFFDSS

Organism: NCBI:txid278164

Foldseek 3Di:
DDDDLLLLLVLVVLVLVLVLLVVQLVPQPPPVLLNVVSVVVNVVSVVVSVVSCVVVVPPDNVPRDHDPLSVVLSVLLVCCSVPHDSLLNLLLCVLVLPVLQVVLVPDDDDPPDPCVVSSVVSNDDPPPVSNVVSCVVPQVDDVSVVVSVVSNVVSNVSVVVSVVRD